Protein AF-A0A7G5N107-F1 (afdb_monomer)

Nearest PDB structures (foldseek):
  6q9m-assembly1_A  TM=5.916E-01  e=8.879E-01  Drosophila melanogaster
  6q9m-assembly2_B  TM=6.022E-01  e=3.074E+00  Drosophila melanogaster
  6jcq-assembly1_R  TM=5.672E-01  e=2.760E+00  Homo sapiens
  7yld-assembly2_I  TM=5.817E-01  e=6.204E+00  Homo sapiens
  3eli-assembly1_A  TM=4.257E-01  e=8.127E+00  Ruegeria pomeroyi

Mean predicted aligned error: 11.86 Å

Foldseek 3Di:
DFPFKWKAKVNHTWGWDDDPDPDTDTDDDDDPQQWIWMWMWTADPVGDIDGDFIWIWHADPVVRDIDIHTDPDDDDPDPDDDDDDDDDPPPPPDD

Structure (mmCIF, N/CA/C/O backbone):
data_AF-A0A7G5N107-F1
#
_entry.id   AF-A0A7G5N107-F1
#
loop_
_atom_site.group_PDB
_atom_site.id
_atom_site.type_symbol
_atom_site.label_atom_id
_atom_site.label_alt_id
_atom_site.label_comp_id
_atom_site.label_asym_id
_atom_site.label_entity_id
_atom_site.label_seq_id
_atom_site.pdbx_PDB_ins_code
_atom_site.Cartn_x
_atom_site.Cartn_y
_atom_site.Cartn_z
_atom_site.occupancy
_atom_site.B_iso_or_equiv
_atom_site.auth_seq_id
_atom_site.auth_comp_id
_atom_site.auth_asym_id
_atom_site.auth_atom_id
_atom_site.pdbx_PDB_model_num
ATOM 1 N N . MET A 1 1 ? 15.588 9.826 -2.752 1.00 79.38 1 MET A N 1
ATOM 2 C CA . MET A 1 1 ? 14.529 10.245 -1.809 1.00 79.38 1 MET A CA 1
ATOM 3 C C . MET A 1 1 ? 13.195 10.080 -2.514 1.00 79.38 1 MET A C 1
ATOM 5 O O . MET A 1 1 ? 13.161 10.300 -3.720 1.00 79.38 1 MET A O 1
ATOM 9 N N . VAL A 1 2 ? 12.138 9.645 -1.821 1.00 86.50 2 VAL A N 1
ATOM 10 C CA . VAL A 1 2 ? 10.807 9.530 -2.444 1.00 86.50 2 VAL A CA 1
ATOM 11 C C . VAL A 1 2 ? 10.233 10.937 -2.627 1.00 86.50 2 VAL A C 1
ATOM 13 O O . VAL A 1 2 ? 10.120 11.697 -1.660 1.00 86.50 2 VAL A O 1
ATOM 16 N N . ALA A 1 3 ? 9.907 11.273 -3.872 1.00 89.12 3 ALA A N 1
ATOM 17 C CA . ALA A 1 3 ? 9.346 12.555 -4.287 1.00 89.12 3 ALA A CA 1
ATOM 18 C C . ALA A 1 3 ? 7.822 12.492 -4.449 1.00 89.12 3 ALA A C 1
ATOM 20 O O . ALA A 1 3 ? 7.134 13.478 -4.198 1.00 89.12 3 ALA A O 1
ATOM 21 N N . ARG A 1 4 ? 7.289 11.327 -4.835 1.00 89.50 4 ARG A N 1
ATOM 22 C CA . ARG A 1 4 ? 5.851 11.088 -4.989 1.00 89.50 4 ARG A CA 1
ATOM 23 C C . ARG A 1 4 ? 5.516 9.646 -4.628 1.00 89.50 4 ARG A C 1
ATOM 25 O O . ARG A 1 4 ? 6.209 8.727 -5.061 1.00 89.50 4 ARG A O 1
ATOM 32 N N . LEU A 1 5 ? 4.437 9.462 -3.875 1.00 89.94 5 LEU A N 1
ATOM 33 C CA . LEU A 1 5 ? 3.886 8.155 -3.546 1.00 89.94 5 LEU A CA 1
ATOM 34 C C . LEU A 1 5 ? 2.461 8.066 -4.094 1.00 89.94 5 LEU A C 1
ATOM 36 O O . LEU A 1 5 ? 1.580 8.846 -3.733 1.00 89.94 5 LEU A O 1
ATOM 40 N N . GLU A 1 6 ? 2.261 7.123 -5.000 1.00 89.94 6 GLU A N 1
ATOM 41 C CA . GLU A 1 6 ? 0.957 6.789 -5.562 1.00 89.94 6 GLU A CA 1
ATOM 42 C C . GLU A 1 6 ? 0.530 5.452 -4.975 1.00 89.94 6 GLU A C 1
ATOM 44 O O . GLU A 1 6 ? 1.359 4.549 -4.830 1.00 89.94 6 GLU A O 1
ATOM 49 N N . GLY A 1 7 ? -0.747 5.306 -4.639 1.00 89.56 7 GLY A N 1
ATOM 50 C CA . GLY A 1 7 ? -1.255 4.015 -4.217 1.00 89.56 7 GLY A CA 1
ATOM 51 C C . GLY A 1 7 ? -2.620 3.693 -4.776 1.00 89.56 7 GLY A C 1
ATOM 52 O O . GLY A 1 7 ? -3.343 4.558 -5.268 1.00 89.56 7 GLY A O 1
ATOM 53 N N . LYS A 1 8 ? -2.963 2.415 -4.686 1.00 88.75 8 LYS A N 1
ATOM 54 C CA . LYS A 1 8 ? -4.298 1.906 -4.963 1.00 88.75 8 LYS A CA 1
ATOM 55 C C . LYS A 1 8 ? -4.809 1.195 -3.731 1.00 88.75 8 LYS A C 1
ATOM 57 O O . LYS A 1 8 ? -4.100 0.356 -3.185 1.00 88.75 8 LYS A O 1
ATOM 62 N N . VAL A 1 9 ? -6.028 1.514 -3.318 1.00 88.38 9 VAL A N 1
ATOM 63 C CA . VAL A 1 9 ? -6.732 0.771 -2.274 1.00 88.38 9 VAL A CA 1
ATOM 64 C C . VAL A 1 9 ? -7.977 0.152 -2.875 1.00 88.38 9 VAL A C 1
ATOM 66 O O . VAL A 1 9 ? -8.811 0.858 -3.440 1.00 88.38 9 VAL A O 1
ATOM 69 N N . ASP A 1 10 ? -8.050 -1.176 -2.831 1.00 85.69 10 ASP A N 1
ATOM 70 C CA . ASP A 1 10 ? -9.123 -1.971 -3.441 1.00 85.69 10 ASP A CA 1
ATOM 71 C C . ASP A 1 10 ? -9.363 -1.597 -4.914 1.00 85.69 10 ASP A C 1
ATOM 73 O O . ASP A 1 10 ? -10.488 -1.496 -5.406 1.00 85.69 10 ASP A O 1
ATOM 77 N N . GLY A 1 11 ? -8.263 -1.327 -5.624 1.00 83.19 11 GLY A N 1
ATOM 78 C CA . GLY A 1 11 ? -8.255 -0.923 -7.030 1.00 83.19 11 GLY A CA 1
ATOM 79 C C . GLY A 1 11 ? -8.581 0.552 -7.299 1.00 83.19 11 GLY A C 1
ATOM 80 O O . GLY A 1 11 ? -8.487 0.968 -8.453 1.00 83.19 11 GLY A O 1
ATOM 81 N N . LYS A 1 12 ? -8.925 1.353 -6.282 1.00 85.44 12 LYS A N 1
ATOM 82 C CA . LYS A 1 12 ? -9.159 2.800 -6.414 1.00 85.44 12 LYS A CA 1
ATOM 83 C C . LYS A 1 12 ? -7.877 3.580 -6.166 1.00 85.44 12 LYS A C 1
ATOM 85 O O . LYS A 1 12 ? -7.197 3.342 -5.172 1.00 85.44 12 LYS A O 1
ATOM 90 N N . ASP A 1 13 ? -7.582 4.537 -7.037 1.00 88.69 13 ASP A N 1
ATOM 91 C CA . ASP A 1 13 ? -6.416 5.403 -6.882 1.00 88.69 13 ASP A CA 1
ATOM 92 C C . ASP A 1 13 ? -6.558 6.301 -5.645 1.00 88.69 13 ASP A C 1
ATOM 94 O O . ASP A 1 13 ? -7.578 6.965 -5.445 1.00 88.69 13 ASP A O 1
ATOM 98 N N . VAL A 1 14 ? -5.508 6.333 -4.828 1.00 88.88 14 VAL A N 1
ATOM 99 C CA . VAL A 1 14 ? -5.359 7.218 -3.673 1.00 88.88 14 VAL A CA 1
ATOM 100 C C . VAL A 1 14 ? -4.025 7.949 -3.749 1.00 88.88 14 VAL A C 1
ATOM 102 O O . VAL A 1 14 ? -2.978 7.385 -4.080 1.00 88.88 14 VAL A O 1
ATOM 105 N N . LEU A 1 15 ? -4.072 9.240 -3.434 1.00 86.06 15 LEU A N 1
ATOM 106 C CA . LEU A 1 15 ? -2.894 10.093 -3.376 1.00 86.06 15 LEU A CA 1
ATOM 107 C C . LEU A 1 15 ? -2.384 10.148 -1.942 1.00 86.06 15 LEU A C 1
ATOM 109 O O . LEU A 1 15 ? -3.152 10.386 -1.008 1.00 86.06 15 LEU A O 1
ATOM 113 N N . PHE A 1 16 ? -1.081 9.951 -1.783 1.00 90.25 16 PHE A N 1
ATOM 114 C CA . PHE A 1 16 ? -0.414 10.136 -0.507 1.00 90.25 16 PHE A CA 1
ATOM 115 C C . PHE A 1 16 ? 0.172 11.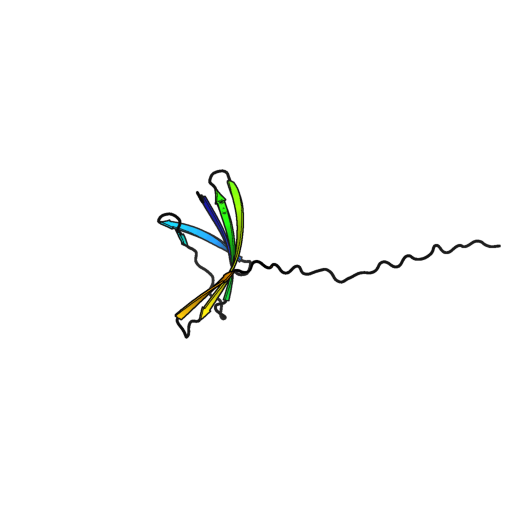541 -0.437 1.00 90.25 16 PHE A C 1
ATOM 117 O O . PHE A 1 16 ? 0.887 11.986 -1.338 1.00 90.25 16 PHE A O 1
ATOM 124 N N . THR A 1 17 ? -0.112 12.235 0.655 1.00 91.62 17 THR A N 1
ATOM 125 C CA . THR A 1 17 ? 0.511 13.511 0.985 1.00 91.62 17 THR A CA 1
ATOM 126 C C . THR A 1 17 ? 1.710 13.263 1.879 1.00 91.62 17 THR A C 1
ATOM 128 O O . THR A 1 17 ? 1.633 12.504 2.845 1.00 91.62 1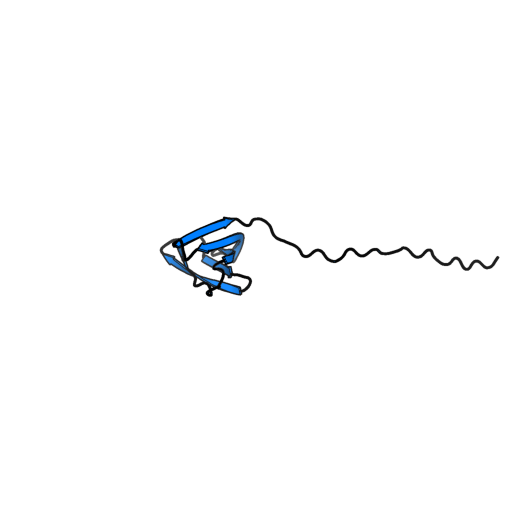7 THR A O 1
ATOM 131 N N . LYS A 1 18 ? 2.831 13.900 1.546 1.00 91.31 18 LYS A N 1
ATOM 132 C CA . LYS A 1 18 ? 4.019 13.869 2.390 1.00 91.31 18 LYS A CA 1
ATOM 133 C C . LYS A 1 18 ? 3.757 14.716 3.630 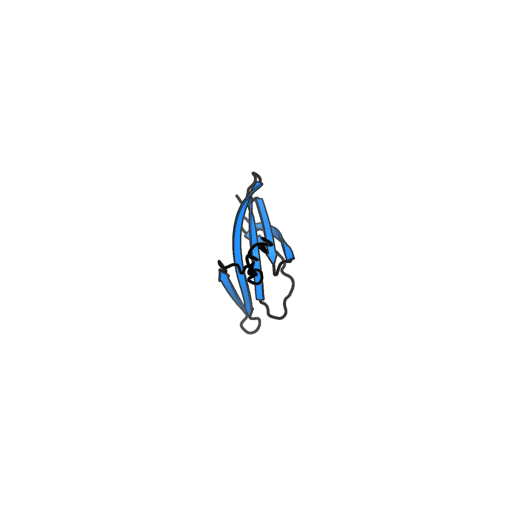1.00 91.31 18 LYS A C 1
ATOM 135 O O . LYS A 1 18 ? 3.410 15.889 3.489 1.00 91.31 18 LYS A O 1
ATOM 140 N N . SER A 1 19 ? 3.919 14.114 4.801 1.00 87.88 19 SER A N 1
ATOM 141 C CA . SER A 1 19 ? 3.792 14.809 6.080 1.00 87.88 19 SER A CA 1
ATOM 142 C C . SER A 1 19 ? 5.185 15.259 6.527 1.00 87.88 19 SER A C 1
ATOM 144 O O . SER A 1 19 ? 5.800 16.070 5.833 1.00 87.88 19 SER A O 1
ATOM 146 N N . ASP A 1 20 ? 5.716 14.740 7.636 1.00 87.06 20 ASP A N 1
ATOM 147 C CA . ASP A 1 20 ? 7.061 15.085 8.108 1.00 87.06 20 ASP A CA 1
ATOM 148 C C . ASP A 1 20 ? 8.098 14.009 7.744 1.00 87.06 20 ASP A C 1
ATOM 150 O O . ASP A 1 20 ? 7.846 12.805 7.849 1.00 87.06 20 ASP A O 1
ATOM 154 N N . GLY A 1 21 ? 9.281 14.443 7.309 1.00 84.94 21 GLY A N 1
ATOM 155 C CA . GLY A 1 21 ? 10.377 13.557 6.912 1.00 84.94 21 GLY A CA 1
ATOM 156 C C . GLY A 1 21 ? 9.998 12.563 5.805 1.00 84.94 21 GLY A C 1
ATOM 157 O O . GLY A 1 21 ? 9.662 12.959 4.689 1.00 84.94 21 GLY A O 1
ATOM 158 N N . ASP A 1 22 ? 10.092 11.267 6.113 1.00 84.88 22 ASP A N 1
ATOM 159 C CA . ASP A 1 22 ? 9.772 10.150 5.207 1.00 84.88 22 ASP A CA 1
ATOM 160 C C . ASP A 1 22 ? 8.388 9.528 5.483 1.00 84.88 22 ASP A C 1
ATOM 162 O O . ASP A 1 22 ? 8.091 8.423 5.024 1.00 84.88 22 ASP A O 1
ATOM 166 N N . VAL A 1 23 ? 7.524 10.229 6.223 1.00 88.56 23 VAL A N 1
ATOM 167 C CA . VAL A 1 23 ? 6.157 9.782 6.512 1.00 88.56 23 VAL A CA 1
ATOM 168 C C . VAL A 1 23 ? 5.192 10.279 5.437 1.00 88.56 23 VAL A C 1
ATOM 170 O O . VAL A 1 23 ? 5.194 11.452 5.055 1.00 88.56 23 VAL A O 1
ATOM 173 N N . TRP A 1 24 ? 4.345 9.367 4.965 1.00 90.44 24 TRP A N 1
ATOM 174 C CA . TRP A 1 24 ? 3.316 9.626 3.965 1.00 90.44 24 TRP A CA 1
ATOM 175 C C . TRP A 1 24 ? 1.955 9.215 4.505 1.00 90.44 24 TRP A C 1
ATOM 177 O O . TRP A 1 24 ? 1.803 8.125 5.056 1.00 90.44 24 TRP A O 1
ATOM 187 N N . GLU A 1 25 ? 0.965 10.076 4.316 1.00 91.75 25 GLU A N 1
ATOM 188 C CA . GLU A 1 25 ? -0.383 9.896 4.846 1.00 91.75 25 GLU A CA 1
ATOM 189 C C . GLU A 1 25 ? -1.408 9.931 3.715 1.00 91.75 25 GLU A C 1
ATOM 191 O O . GLU A 1 25 ? -1.236 10.616 2.706 1.00 91.75 25 GLU A O 1
ATOM 196 N N . THR A 1 26 ? -2.489 9.174 3.873 1.00 90.38 26 THR A N 1
ATOM 197 C CA . THR A 1 26 ? -3.633 9.205 2.962 1.00 90.38 26 THR A CA 1
ATOM 198 C C . THR A 1 26 ? -4.912 8.886 3.725 1.00 90.3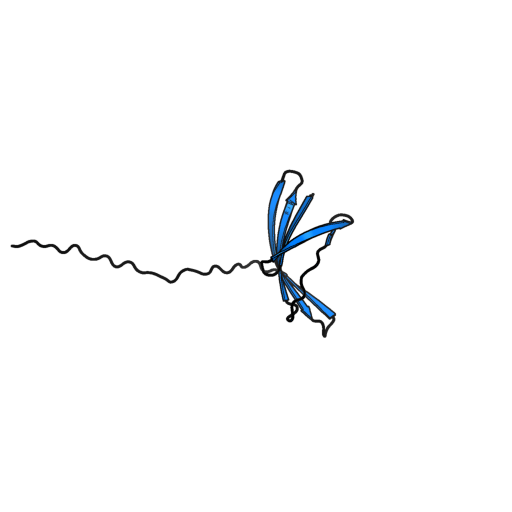8 26 THR A C 1
ATOM 200 O O . THR A 1 26 ? -4.873 8.329 4.825 1.00 90.38 26 THR A O 1
ATOM 203 N N . THR A 1 27 ? -6.053 9.224 3.135 1.00 87.62 27 THR A N 1
ATOM 204 C CA . THR A 1 27 ? -7.367 8.828 3.633 1.00 87.62 27 THR A CA 1
ATOM 205 C C . THR A 1 27 ? -7.905 7.686 2.785 1.00 87.62 27 THR A C 1
ATOM 207 O O . THR A 1 27 ? -8.068 7.797 1.570 1.00 87.62 27 THR A O 1
ATOM 210 N N . VAL A 1 28 ? -8.181 6.564 3.442 1.00 83.31 28 VAL A N 1
ATOM 211 C CA . VAL A 1 28 ? -8.752 5.382 2.797 1.00 83.31 28 VAL A CA 1
ATOM 212 C C . VAL A 1 28 ? -10.280 5.441 2.918 1.00 83.31 28 VAL A C 1
ATOM 214 O O . VAL A 1 28 ? -10.781 5.814 3.984 1.00 83.31 28 VAL A O 1
ATOM 217 N N . PRO A 1 29 ? -11.045 5.115 1.858 1.00 79.44 29 PRO A N 1
ATOM 218 C CA . PRO A 1 29 ? -12.496 4.998 1.956 1.00 79.44 29 PRO A CA 1
ATOM 219 C C . PRO A 1 29 ? -12.890 3.980 3.028 1.00 79.44 29 PRO A C 1
ATOM 221 O O . PRO A 1 29 ? -12.235 2.956 3.160 1.00 79.44 29 PRO A O 1
ATOM 224 N N . VAL A 1 30 ? -13.972 4.231 3.765 1.00 78.06 30 VAL A N 1
ATOM 225 C CA . VAL A 1 30 ? -14.472 3.261 4.750 1.00 78.06 30 VAL A CA 1
ATOM 226 C C . VAL A 1 30 ? -14.982 2.011 4.037 1.00 78.06 30 VAL A C 1
ATOM 228 O O . VAL A 1 30 ? -15.848 2.112 3.166 1.00 78.06 30 VAL A O 1
ATOM 231 N N . ASP A 1 31 ? -14.482 0.855 4.461 1.00 79.81 31 ASP A N 1
ATOM 232 C CA . ASP A 1 31 ? -15.014 -0.462 4.129 1.00 79.81 31 ASP A CA 1
ATOM 233 C C . ASP A 1 31 ? -15.692 -1.112 5.349 1.00 79.81 31 ASP A C 1
ATOM 235 O O . ASP A 1 31 ? -15.285 -0.904 6.495 1.00 79.81 31 ASP A O 1
ATOM 239 N N . ILE A 1 32 ? -16.750 -1.886 5.095 1.00 75.50 32 ILE A N 1
ATOM 240 C CA . ILE A 1 32 ? -17.587 -2.532 6.121 1.00 75.50 32 ILE A CA 1
ATOM 241 C C . ILE A 1 32 ? -16.810 -3.645 6.828 1.00 75.50 32 ILE A C 1
ATOM 243 O O . ILE A 1 32 ? -16.932 -3.800 8.044 1.00 75.50 32 ILE A O 1
ATOM 247 N N . ASP A 1 33 ? -15.984 -4.373 6.078 1.00 78.56 33 ASP A N 1
ATOM 248 C CA . ASP A 1 33 ? -15.216 -5.510 6.584 1.00 78.56 33 ASP A CA 1
ATOM 249 C C . ASP A 1 33 ? -13.842 -5.083 7.135 1.00 78.56 33 ASP A C 1
ATOM 251 O O . ASP A 1 33 ? -13.079 -5.909 7.644 1.00 78.56 33 ASP A O 1
ATOM 255 N N . GLY A 1 34 ? -13.511 -3.787 7.038 1.00 80.56 34 GLY A N 1
ATOM 256 C CA . GLY A 1 34 ? -12.264 -3.207 7.538 1.00 80.56 34 GLY A CA 1
ATOM 257 C C . GLY A 1 34 ? -11.010 -3.770 6.870 1.00 80.56 34 GLY A C 1
ATOM 258 O O . GLY A 1 34 ? -9.926 -3.683 7.450 1.00 80.56 34 GLY A O 1
ATOM 259 N N . THR A 1 35 ? -11.148 -4.376 5.690 1.00 85.38 35 THR A N 1
ATOM 260 C CA . THR A 1 35 ? -10.071 -5.072 4.989 1.00 85.38 35 THR A CA 1
ATOM 261 C C . THR A 1 35 ? -9.727 -4.330 3.710 1.00 85.38 35 THR A C 1
ATOM 263 O O . THR A 1 35 ? -10.589 -4.097 2.880 1.00 85.38 35 THR A O 1
ATOM 266 N N . TYR A 1 36 ? -8.452 -3.996 3.537 1.00 87.19 36 TYR A N 1
ATOM 267 C CA . TYR A 1 36 ? -7.983 -3.155 2.444 1.00 87.19 36 TYR A CA 1
ATOM 268 C C . TYR A 1 36 ? -6.779 -3.790 1.763 1.00 87.19 36 TYR A C 1
ATOM 270 O O . TYR A 1 36 ? -5.785 -4.129 2.415 1.00 87.19 36 TYR A O 1
ATOM 278 N N . ILE A 1 37 ? -6.838 -3.913 0.442 1.00 87.19 37 ILE A N 1
ATOM 279 C CA . ILE A 1 37 ? -5.690 -4.295 -0.378 1.00 87.19 37 ILE A CA 1
ATOM 280 C C . ILE A 1 37 ? -5.006 -3.014 -0.837 1.00 87.19 37 ILE A C 1
ATOM 282 O O . ILE A 1 37 ? -5.544 -2.278 -1.661 1.00 87.19 37 ILE A O 1
ATOM 286 N N . VAL A 1 38 ? -3.811 -2.761 -0.310 1.00 87.25 38 VAL A N 1
ATOM 287 C CA . VAL A 1 38 ? -3.023 -1.561 -0.590 1.00 87.25 38 VAL A CA 1
ATOM 288 C C . VAL A 1 38 ? -1.886 -1.905 -1.543 1.00 87.25 38 VAL A C 1
ATOM 290 O O . VAL A 1 38 ? -1.092 -2.804 -1.272 1.00 87.25 38 VAL A O 1
ATOM 293 N N . GLU A 1 39 ? -1.777 -1.172 -2.642 1.00 88.25 39 GLU A N 1
ATOM 294 C CA . GLU A 1 39 ? -0.673 -1.247 -3.601 1.00 88.25 39 GLU A CA 1
ATOM 295 C C . GLU A 1 39 ? 0.042 0.099 -3.616 1.00 88.25 39 GLU A C 1
ATOM 297 O O . GLU A 1 39 ? -0.631 1.127 -3.663 1.00 88.25 39 GLU A O 1
ATOM 302 N N . LEU A 1 40 ? 1.377 0.119 -3.579 1.00 88.81 40 LEU A N 1
ATOM 303 C CA . LEU A 1 40 ? 2.148 1.361 -3.532 1.00 88.81 40 LEU A CA 1
ATOM 304 C C . LEU A 1 40 ? 3.157 1.437 -4.683 1.00 88.81 40 LEU A C 1
ATOM 306 O O . LEU A 1 40 ? 3.774 0.457 -5.098 1.00 88.81 40 LEU A O 1
ATOM 310 N N . THR A 1 41 ? 3.343 2.639 -5.211 1.00 89.19 41 THR A N 1
ATOM 311 C CA . THR A 1 41 ? 4.374 2.956 -6.199 1.00 89.19 41 THR A CA 1
ATOM 312 C C . THR A 1 41 ? 5.074 4.236 -5.776 1.00 89.19 41 THR A C 1
ATOM 314 O O . THR A 1 41 ? 4.471 5.308 -5.715 1.00 89.19 41 THR A O 1
ATOM 317 N N . ALA A 1 42 ? 6.361 4.112 -5.463 1.00 89.69 42 ALA A N 1
ATOM 318 C CA . ALA A 1 42 ? 7.194 5.230 -5.053 1.00 89.69 42 ALA A CA 1
ATOM 319 C C . ALA A 1 42 ? 8.025 5.725 -6.239 1.00 89.69 42 ALA A C 1
ATOM 321 O O . ALA A 1 42 ? 8.640 4.927 -6.950 1.00 89.69 42 ALA A O 1
ATOM 322 N N . TRP A 1 43 ? 8.064 7.042 -6.405 1.00 90.44 43 TRP A N 1
ATOM 323 C CA . TRP A 1 43 ? 8.820 7.738 -7.437 1.00 90.44 43 TRP A CA 1
ATOM 324 C C . TRP A 1 43 ? 9.915 8.591 -6.800 1.00 90.44 43 TRP A C 1
ATOM 326 O O . TRP A 1 43 ? 9.679 9.243 -5.777 1.00 90.44 43 TRP A O 1
ATOM 336 N N . ASP A 1 44 ? 11.101 8.607 -7.401 1.00 91.00 44 ASP A N 1
ATOM 337 C CA . ASP A 1 44 ? 12.177 9.529 -7.037 1.00 91.00 44 ASP A CA 1
ATOM 338 C C . ASP A 1 44 ? 12.063 10.877 -7.778 1.00 91.00 44 ASP A C 1
ATOM 340 O O . ASP A 1 44 ? 11.174 11.092 -8.603 1.00 91.00 44 ASP A O 1
ATOM 344 N N . GLU A 1 45 ? 12.962 11.812 -7.466 1.00 89.25 45 GLU A N 1
ATOM 345 C CA . GLU A 1 45 ? 12.998 13.149 -8.081 1.00 89.25 45 GLU A CA 1
ATOM 346 C C . GLU A 1 45 ? 13.356 13.129 -9.576 1.00 89.25 45 GLU A C 1
ATOM 348 O O . GLU A 1 45 ? 13.019 14.062 -10.301 1.00 89.25 45 GLU A O 1
ATOM 353 N N . ALA A 1 46 ? 14.021 12.071 -10.046 1.00 91.25 46 ALA A N 1
ATOM 354 C CA . ALA A 1 46 ? 14.370 11.886 -11.451 1.00 91.25 46 ALA A CA 1
ATOM 355 C C . ALA A 1 46 ? 13.235 11.222 -12.254 1.00 91.25 46 ALA A C 1
ATOM 357 O O . ALA A 1 46 ? 13.358 11.054 -13.467 1.00 91.25 46 ALA A O 1
ATOM 358 N N . GLY A 1 47 ? 12.128 10.862 -11.596 1.00 87.56 47 GLY A N 1
ATOM 359 C CA . GLY A 1 47 ? 10.997 10.177 -12.210 1.00 87.56 47 GLY A CA 1
ATOM 360 C C . GLY A 1 47 ? 11.209 8.673 -12.388 1.00 87.56 47 GLY A C 1
ATOM 361 O O . GLY A 1 47 ? 10.433 8.040 -13.102 1.00 87.56 47 GLY A O 1
ATOM 362 N N . ASN A 1 48 ? 12.217 8.076 -11.748 1.00 90.12 48 ASN A N 1
ATOM 363 C CA . ASN A 1 48 ? 12.313 6.623 -11.669 1.00 90.12 48 ASN A CA 1
ATOM 364 C C . ASN A 1 48 ? 11.312 6.113 -10.634 1.00 90.12 48 ASN A C 1
ATOM 366 O O . ASN A 1 48 ? 11.126 6.731 -9.583 1.00 90.12 48 ASN A O 1
ATOM 370 N N . TYR A 1 49 ? 10.708 4.959 -10.901 1.00 86.69 49 TYR A N 1
ATOM 371 C CA . TYR A 1 49 ? 9.820 4.296 -9.956 1.00 86.69 49 TYR A CA 1
ATOM 372 C C . TYR A 1 49 ? 10.297 2.885 -9.634 1.00 86.69 49 TYR A C 1
ATOM 374 O O . TYR A 1 49 ? 10.913 2.206 -10.456 1.00 86.69 49 TYR A O 1
ATOM 382 N N . CYS A 1 50 ? 9.974 2.436 -8.426 1.00 73.44 50 CYS A N 1
ATOM 383 C CA . CYS A 1 50 ? 10.086 1.041 -8.025 1.00 73.44 50 CYS A CA 1
ATOM 384 C C . CYS A 1 50 ? 8.685 0.543 -7.659 1.00 73.44 50 CYS A C 1
ATOM 386 O O . CYS A 1 50 ? 7.977 1.197 -6.888 1.00 73.44 50 CYS A O 1
ATOM 388 N N . PHE A 1 51 ? 8.269 -0.594 -8.224 1.00 67.12 51 PHE A N 1
ATOM 389 C CA . PHE A 1 51 ? 7.008 -1.229 -7.843 1.00 67.12 51 PHE A CA 1
ATOM 390 C C . PHE A 1 51 ? 7.117 -1.701 -6.394 1.00 67.12 51 PHE A C 1
ATOM 392 O O . PHE A 1 51 ? 7.928 -2.577 -6.083 1.00 67.12 51 PHE A O 1
ATOM 399 N N . MET A 1 52 ? 6.321 -1.118 -5.501 1.00 68.69 52 MET A N 1
ATOM 400 C CA . MET A 1 52 ? 6.460 -1.347 -4.072 1.00 68.69 52 MET A CA 1
ATOM 401 C C . MET A 1 52 ? 5.212 -2.027 -3.516 1.00 68.69 52 MET A C 1
ATOM 403 O O . MET A 1 52 ? 4.300 -1.378 -3.040 1.00 68.69 52 MET A O 1
ATOM 407 N N . THR A 1 53 ? 5.258 -3.361 -3.542 1.00 72.06 53 THR A N 1
ATOM 408 C CA . THR A 1 53 ? 4.553 -4.336 -2.685 1.00 72.06 53 THR A CA 1
ATOM 409 C C . THR A 1 53 ? 3.052 -4.141 -2.413 1.00 72.06 53 THR A C 1
ATOM 411 O O . THR A 1 53 ? 2.566 -3.090 -2.008 1.00 72.06 53 THR A O 1
ATOM 414 N N . ARG A 1 54 ? 2.296 -5.237 -2.524 1.00 80.75 54 ARG A N 1
ATOM 415 C CA . ARG A 1 54 ? 0.898 -5.276 -2.085 1.00 80.75 54 ARG A CA 1
ATOM 416 C C . ARG A 1 54 ? 0.836 -5.688 -0.620 1.00 80.75 54 ARG A C 1
ATOM 418 O O . ARG A 1 54 ? 1.553 -6.596 -0.194 1.00 80.75 54 ARG A O 1
ATOM 425 N N . TRP A 1 55 ? -0.018 -5.030 0.145 1.00 85.69 55 TRP A N 1
ATOM 426 C CA . TRP A 1 55 ? -0.269 -5.329 1.549 1.00 85.69 55 TRP A CA 1
ATOM 427 C C . TRP A 1 55 ? -1.757 -5.542 1.770 1.00 85.69 55 TRP A C 1
ATOM 429 O O . TRP A 1 55 ? -2.579 -4.822 1.210 1.00 85.69 55 TRP A O 1
ATOM 439 N N . LEU A 1 56 ? -2.090 -6.506 2.618 1.00 86.56 56 LEU A N 1
ATOM 440 C CA . LEU A 1 56 ? -3.420 -6.645 3.185 1.00 86.56 56 LEU A CA 1
ATOM 441 C C . LEU A 1 56 ? -3.428 -5.960 4.549 1.00 86.56 56 LEU A C 1
ATOM 443 O O . LEU A 1 56 ? -2.715 -6.374 5.467 1.00 86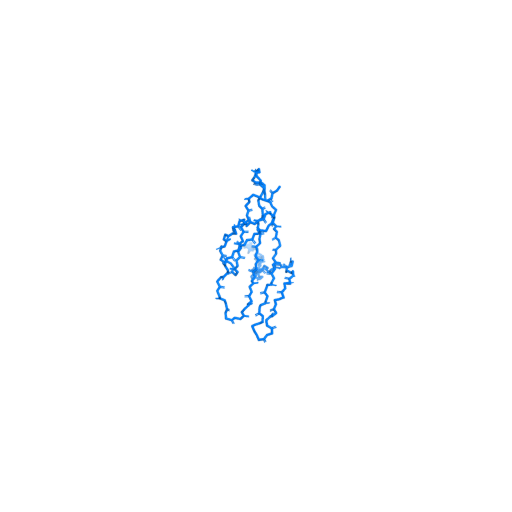.56 56 LEU A O 1
ATOM 447 N N . LEU A 1 57 ? -4.222 -4.904 4.668 1.00 86.44 57 LEU A N 1
ATOM 448 C CA . LEU A 1 57 ? -4.465 -4.202 5.917 1.00 86.44 57 LEU A CA 1
ATOM 449 C C . LEU A 1 57 ? -5.831 -4.631 6.446 1.00 86.44 57 LEU A C 1
ATOM 451 O O . LEU A 1 57 ? -6.831 -4.448 5.765 1.00 86.44 57 LEU A O 1
ATOM 455 N N . THR A 1 58 ? -5.886 -5.181 7.656 1.00 87.56 58 THR A N 1
ATOM 456 C CA . THR A 1 58 ? -7.156 -5.525 8.316 1.00 87.56 58 THR A CA 1
ATOM 457 C C . THR A 1 58 ? -7.295 -4.741 9.611 1.00 87.56 58 THR A C 1
ATOM 459 O O . THR A 1 58 ? -6.418 -4.822 10.477 1.00 87.56 58 THR A O 1
ATOM 462 N N . PHE A 1 59 ? -8.397 -4.018 9.760 1.00 86.81 59 PHE A N 1
ATOM 463 C CA . PHE A 1 59 ? -8.756 -3.279 10.961 1.00 86.81 59 PHE A CA 1
ATOM 464 C C . PHE A 1 59 ? -9.876 -4.005 11.709 1.00 86.81 59 PHE A C 1
ATOM 466 O O . PHE A 1 59 ? -10.984 -4.139 11.198 1.00 86.81 59 PHE A O 1
ATOM 473 N N . ASP A 1 60 ? -9.591 -4.456 12.932 1.00 84.94 60 ASP A N 1
ATOM 474 C CA . ASP A 1 60 ? -10.590 -5.020 13.842 1.00 84.94 60 ASP A CA 1
ATOM 475 C C . ASP A 1 60 ? -11.071 -3.922 14.808 1.00 84.94 60 ASP A C 1
ATOM 477 O O . ASP A 1 60 ? -10.357 -3.598 15.769 1.00 84.94 60 ASP A O 1
ATOM 481 N N . PRO A 1 61 ? -12.275 -3.349 14.603 1.00 81.50 61 PRO A N 1
ATOM 482 C CA . PRO A 1 61 ? -12.798 -2.295 15.467 1.00 81.50 61 PRO A CA 1
ATOM 483 C C . PRO A 1 61 ? -13.159 -2.804 16.867 1.00 81.50 61 PRO A C 1
ATOM 485 O O . PRO A 1 61 ? -13.125 -2.031 17.821 1.00 81.50 61 PRO A O 1
ATOM 488 N N . SER A 1 62 ? -13.475 -4.095 17.018 1.00 85.81 62 SER A N 1
ATOM 489 C CA . SER A 1 62 ? -13.845 -4.678 18.315 1.00 85.81 62 SER A CA 1
ATOM 490 C C . SER A 1 62 ? -12.633 -4.808 19.234 1.00 85.81 62 SER A C 1
ATOM 492 O O . SER A 1 62 ? -12.761 -4.713 20.454 1.00 85.81 62 SER A O 1
ATOM 494 N N . ARG A 1 63 ? -11.450 -5.027 18.648 1.00 86.94 63 ARG A N 1
ATOM 495 C CA . ARG A 1 63 ? -10.175 -5.155 19.369 1.00 86.94 63 ARG A CA 1
ATOM 496 C C . ARG A 1 63 ? -9.275 -3.926 19.250 1.00 86.94 63 ARG A C 1
ATOM 498 O O . ARG A 1 63 ? -8.213 -3.920 19.867 1.00 86.94 63 ARG A O 1
ATOM 505 N N . LEU A 1 64 ? -9.673 -2.912 18.475 1.00 85.75 64 LEU A N 1
ATOM 506 C CA . LEU A 1 64 ? -8.852 -1.742 18.124 1.00 85.75 64 LEU A CA 1
ATOM 507 C C . LEU A 1 64 ? -7.451 -2.144 17.633 1.00 85.75 64 LEU A C 1
ATOM 509 O O . LEU A 1 64 ? -6.441 -1.555 18.016 1.00 85.75 64 LEU A O 1
ATOM 513 N N . CYS A 1 65 ? -7.394 -3.187 16.807 1.00 87.38 65 CYS A N 1
ATOM 514 C CA . CYS A 1 65 ? -6.149 -3.765 16.315 1.00 87.38 65 CYS A CA 1
ATOM 515 C C . CYS A 1 65 ? -6.052 -3.618 14.797 1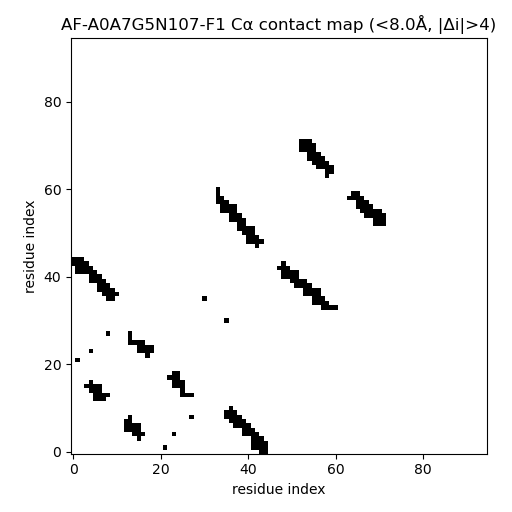.00 87.38 65 CYS A C 1
ATOM 517 O O . CYS A 1 65 ? -7.035 -3.796 14.080 1.00 87.38 65 CYS A O 1
ATOM 519 N N . VAL A 1 66 ? -4.845 -3.328 14.313 1.00 87.44 66 VAL A N 1
ATOM 520 C CA . VAL A 1 66 ? -4.513 -3.309 12.885 1.00 87.44 66 VAL A CA 1
ATOM 521 C C . VAL A 1 66 ? -3.512 -4.423 12.617 1.00 87.44 66 VAL A C 1
ATOM 523 O O . VAL A 1 66 ? -2.497 -4.523 13.310 1.00 87.44 66 VAL A O 1
ATOM 526 N N . HIS A 1 67 ? -3.770 -5.233 11.595 1.00 88.06 67 HIS A N 1
ATOM 527 C CA . HIS A 1 67 ? -2.789 -6.171 11.061 1.00 88.06 67 HIS A CA 1
ATOM 528 C C . HIS A 1 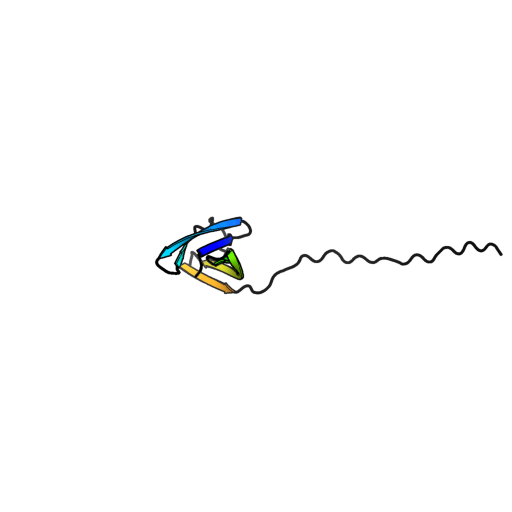67 ? -2.366 -5.741 9.664 1.00 88.06 67 HIS A C 1
ATOM 530 O O . HIS A 1 67 ? -3.201 -5.386 8.834 1.00 88.06 67 HIS A O 1
ATOM 536 N N . LEU A 1 68 ? -1.057 -5.789 9.423 1.00 88.00 68 LEU A N 1
ATOM 537 C CA . LEU A 1 68 ? -0.442 -5.487 8.140 1.00 88.00 68 LEU A CA 1
ATOM 538 C C . LEU A 1 68 ? 0.257 -6.755 7.647 1.00 88.00 68 LEU A C 1
ATOM 540 O O . LEU A 1 68 ? 1.242 -7.198 8.239 1.00 88.00 68 LEU A O 1
ATOM 544 N N . ILE A 1 69 ? -0.284 -7.367 6.599 1.00 87.75 69 ILE A N 1
ATOM 545 C CA . ILE A 1 69 ? 0.180 -8.656 6.087 1.00 87.75 69 ILE A CA 1
ATOM 546 C C . ILE A 1 69 ? 0.772 -8.436 4.689 1.00 87.75 69 ILE A C 1
ATOM 548 O O . ILE A 1 69 ? 0.062 -7.951 3.806 1.00 87.75 69 ILE A O 1
ATOM 552 N N . PRO A 1 70 ? 2.054 -8.773 4.450 1.00 84.69 70 PRO A N 1
ATOM 553 C CA . PRO A 1 70 ? 2.626 -8.713 3.111 1.00 84.69 70 PRO A CA 1
ATOM 554 C C . PRO A 1 70 ? 1.902 -9.689 2.176 1.00 84.69 70 PRO A C 1
ATOM 556 O O . PRO A 1 70 ? 1.792 -10.879 2.481 1.00 84.69 70 PRO A O 1
ATOM 559 N N . CYS A 1 71 ? 1.468 -9.213 1.011 1.00 74.50 71 CYS A N 1
ATOM 560 C CA . CYS A 1 71 ? 0.851 -10.029 -0.033 1.00 74.50 71 CYS A CA 1
ATOM 561 C C . CYS A 1 71 ? 1.755 -10.048 -1.274 1.00 74.50 71 CYS A C 1
ATOM 563 O O . CYS A 1 71 ? 1.520 -9.307 -2.228 1.00 74.50 71 CYS A O 1
ATOM 565 N N . PRO A 1 72 ? 2.806 -10.889 -1.296 1.00 64.56 72 PRO A N 1
ATOM 566 C CA . PRO A 1 72 ? 3.718 -10.963 -2.436 1.00 64.56 72 PRO A CA 1
ATOM 567 C C . PRO A 1 72 ? 3.098 -11.653 -3.663 1.00 64.56 72 PRO A C 1
ATOM 569 O O . PRO A 1 72 ? 3.673 -11.607 -4.748 1.00 64.56 72 PRO A O 1
ATOM 572 N N . TYR A 1 73 ? 1.955 -12.326 -3.504 1.00 57.34 73 TYR A N 1
ATOM 573 C CA . TYR A 1 73 ? 1.295 -13.082 -4.564 1.00 57.34 73 TYR A CA 1
ATOM 574 C C . TYR A 1 73 ? 0.283 -12.224 -5.330 1.00 57.34 73 TYR A C 1
ATOM 576 O O . TYR A 1 73 ? -0.505 -11.469 -4.762 1.00 57.34 73 TYR A O 1
ATOM 584 N N . TRP A 1 74 ? 0.288 -12.382 -6.649 1.00 54.28 74 TRP A N 1
ATOM 585 C CA . TRP A 1 74 ? -0.727 -11.872 -7.560 1.00 54.28 74 TRP A CA 1
ATOM 586 C C . TRP A 1 74 ? -1.494 -13.069 -8.131 1.00 54.28 74 TRP A C 1
ATOM 588 O O . TRP A 1 74 ? -0.920 -14.139 -8.327 1.00 54.28 74 TRP A O 1
ATOM 598 N N . ALA A 1 75 ? -2.798 -12.909 -8.349 1.00 52.97 75 ALA A N 1
ATOM 599 C CA . ALA A 1 75 ? -3.614 -13.905 -9.030 1.00 52.97 75 ALA A CA 1
ATOM 600 C C . ALA A 1 75 ? -3.844 -13.431 -10.467 1.00 52.97 75 ALA A C 1
ATOM 602 O O . ALA A 1 75 ? -4.404 -12.355 -10.677 1.00 52.97 75 ALA A O 1
ATOM 603 N N . GLU A 1 76 ? -3.406 -14.219 -11.445 1.00 56.59 76 GLU A N 1
ATOM 604 C CA . GLU A 1 76 ? -3.807 -14.046 -12.839 1.00 56.59 76 GLU A CA 1
ATOM 605 C C . GLU A 1 76 ? -5.073 -14.859 -13.088 1.00 56.59 76 GLU A C 1
ATOM 607 O O . GLU A 1 76 ? -5.126 -16.049 -12.764 1.00 56.59 76 GLU A O 1
ATOM 612 N N . VAL A 1 77 ? -6.090 -14.245 -13.690 1.00 61.69 77 VAL A N 1
ATOM 613 C CA . VAL A 1 77 ? -7.192 -15.020 -14.262 1.00 61.69 77 VAL A CA 1
ATOM 614 C C . VAL A 1 77 ? -6.663 -15.653 -15.542 1.00 61.69 77 VAL A C 1
ATOM 616 O O . VAL A 1 77 ? -6.605 -15.007 -16.586 1.00 61.69 77 VAL A O 1
ATOM 619 N N . LEU A 1 78 ? -6.242 -16.914 -15.452 1.00 73.88 78 LEU A N 1
ATOM 620 C CA . LEU A 1 78 ? -5.840 -17.671 -16.630 1.00 73.88 78 LEU A CA 1
ATOM 621 C C . LEU A 1 78 ? -7.060 -17.859 -17.551 1.00 73.88 78 LEU A C 1
ATOM 623 O O . LEU A 1 78 ? -8.140 -18.214 -17.065 1.00 73.88 78 LEU A O 1
ATOM 627 N N . PRO A 1 79 ? -6.924 -17.634 -18.871 1.00 75.25 79 PRO A N 1
ATOM 628 C CA . PRO A 1 79 ? -8.000 -17.913 -19.810 1.00 75.25 79 PRO A CA 1
ATOM 629 C C . PRO A 1 79 ? -8.360 -19.403 -19.787 1.00 75.25 79 PRO A C 1
ATOM 631 O O . PRO A 1 79 ? -7.518 -20.260 -19.510 1.00 75.25 79 PRO A O 1
ATOM 634 N N . SER A 1 80 ? -9.621 -19.717 -20.106 1.00 79.56 80 SER A N 1
ATOM 635 C CA . SER A 1 80 ? -10.076 -21.106 -20.230 1.00 79.56 80 SER A CA 1
ATOM 636 C C . SER A 1 80 ? -9.166 -21.869 -21.201 1.00 79.56 80 SER A C 1
ATOM 638 O O . SER A 1 80 ? -8.888 -21.346 -22.286 1.00 79.56 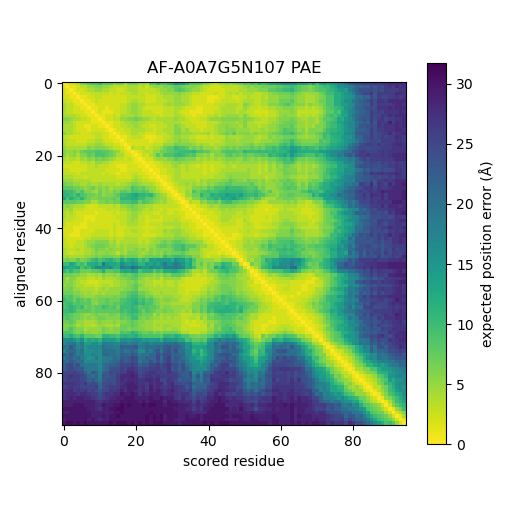80 SER A O 1
ATOM 640 N N . PRO A 1 81 ? -8.721 -23.096 -20.866 1.00 75.75 81 PRO A N 1
ATOM 641 C CA . PRO A 1 81 ? -7.920 -23.890 -21.784 1.00 75.75 81 PRO A CA 1
ATOM 642 C C . PRO A 1 81 ? -8.724 -24.131 -23.064 1.00 75.75 81 PRO A C 1
ATOM 644 O O . PRO A 1 81 ? -9.841 -24.649 -23.021 1.00 75.75 81 PRO A O 1
ATOM 647 N N . PHE A 1 82 ? -8.167 -23.730 -24.204 1.00 78.88 82 PHE A N 1
ATOM 648 C CA . PHE A 1 82 ? -8.685 -24.080 -25.520 1.00 78.88 82 PHE A CA 1
ATOM 649 C C . PHE A 1 82 ? -7.770 -25.133 -26.141 1.00 78.88 82 PHE A C 1
ATOM 651 O O . PHE A 1 82 ? -6.552 -25.100 -25.969 1.00 78.88 82 PHE A O 1
ATOM 658 N N . TYR A 1 83 ? -8.359 -26.078 -26.863 1.00 76.12 83 TYR A N 1
ATOM 659 C CA . TYR A 1 83 ? -7.627 -27.028 -27.689 1.00 76.12 83 TYR A CA 1
ATOM 660 C C . TYR A 1 83 ? -7.904 -26.698 -29.155 1.00 76.12 83 TYR A C 1
ATOM 662 O O . TYR A 1 83 ? -9.035 -26.394 -29.531 1.00 76.12 83 TYR A O 1
ATOM 670 N N . ALA A 1 84 ? -6.860 -26.722 -29.979 1.00 76.25 84 ALA A N 1
ATOM 671 C CA . ALA A 1 84 ? -6.990 -26.669 -31.426 1.00 76.25 84 ALA A CA 1
ATOM 672 C C . ALA A 1 84 ? -6.817 -28.093 -31.952 1.00 76.25 84 ALA A C 1
ATOM 674 O O . ALA A 1 84 ? -5.765 -28.704 -31.765 1.00 76.25 84 ALA A O 1
ATOM 675 N N . GLU A 1 85 ? -7.858 -28.635 -32.574 1.00 76.94 85 GLU A N 1
ATOM 676 C CA . GLU A 1 85 ? -7.791 -29.946 -33.206 1.00 76.94 85 GLU A CA 1
ATOM 677 C C . GLU A 1 85 ? -7.312 -29.783 -34.653 1.00 76.94 85 GLU A C 1
ATOM 679 O O . GLU A 1 85 ? -7.849 -28.988 -35.428 1.00 76.94 85 GLU A O 1
ATOM 684 N N . LEU A 1 86 ? -6.251 -30.506 -35.011 1.00 71.94 86 LEU A N 1
ATOM 685 C CA . LEU A 1 86 ? -5.675 -30.475 -36.351 1.00 71.94 86 LEU A CA 1
ATOM 686 C C . LEU A 1 86 ? -6.562 -31.328 -37.264 1.00 71.94 86 LEU A C 1
ATOM 688 O O . LEU A 1 86 ? -6.430 -32.551 -37.313 1.00 71.94 86 LEU A O 1
ATOM 692 N N . LEU A 1 87 ? -7.494 -30.683 -37.970 1.00 75.00 87 LEU A N 1
ATOM 693 C CA . LEU A 1 87 ? -8.296 -31.356 -38.988 1.00 75.00 87 LEU A CA 1
ATOM 694 C C . LEU A 1 87 ? -7.350 -31.888 -40.069 1.00 75.00 87 LEU A C 1
ATOM 696 O O . LEU A 1 87 ? -6.666 -31.116 -40.746 1.00 75.00 87 LEU A O 1
ATOM 700 N N . GLN A 1 88 ? -7.286 -33.214 -40.217 1.00 66.69 88 GLN A N 1
ATOM 701 C CA . GLN A 1 88 ? -6.516 -33.824 -41.296 1.00 66.69 88 GLN A CA 1
ATOM 702 C C . GLN A 1 88 ? -7.046 -33.300 -42.639 1.00 66.69 88 GLN A C 1
ATOM 704 O O . GLN A 1 88 ? -8.266 -33.230 -42.827 1.00 66.69 88 GLN A O 1
ATOM 709 N N . PRO A 1 89 ? -6.166 -32.928 -43.586 1.00 66.06 89 PRO A N 1
ATOM 710 C CA . PRO A 1 89 ? -6.613 -32.507 -44.900 1.00 66.06 89 PRO A CA 1
ATOM 711 C C . PRO A 1 89 ? -7.412 -33.646 -45.535 1.00 66.06 89 PRO A C 1
ATOM 713 O O . PRO A 1 89 ? -6.923 -34.771 -45.649 1.00 66.06 89 PRO A O 1
ATOM 716 N N . ILE A 1 90 ? -8.647 -33.351 -45.948 1.00 63.75 90 ILE A N 1
ATOM 717 C CA . ILE A 1 90 ? -9.486 -34.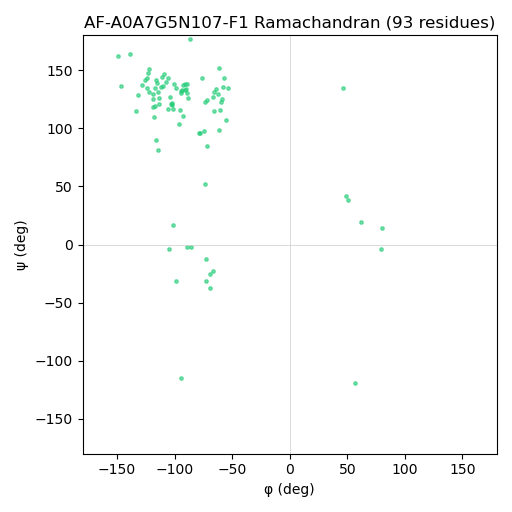278 -46.708 1.00 63.75 90 ILE A CA 1
ATOM 718 C C . ILE A 1 90 ? -8.749 -34.557 -48.020 1.00 63.75 90 ILE A C 1
ATOM 720 O O . ILE A 1 90 ? -8.777 -33.756 -48.957 1.00 63.75 90 ILE A O 1
ATOM 724 N N . CYS A 1 91 ? -8.035 -35.680 -48.081 1.00 61.28 91 CYS A N 1
ATOM 725 C CA . CYS A 1 91 ? -7.390 -36.141 -49.298 1.00 61.28 91 CYS A CA 1
ATOM 726 C C . CYS A 1 91 ? -8.480 -36.641 -50.253 1.00 61.28 91 CYS A C 1
ATOM 728 O O . CYS A 1 91 ? -8.777 -37.830 -50.314 1.00 61.28 91 CYS A O 1
ATOM 730 N N . ASN A 1 92 ? -9.078 -35.727 -51.021 1.00 58.94 92 ASN A N 1
ATOM 731 C CA . ASN A 1 92 ? -9.949 -36.050 -52.153 1.00 58.94 92 ASN A CA 1
ATOM 732 C C . ASN A 1 92 ? -9.124 -36.564 -53.350 1.00 58.94 92 ASN A C 1
ATOM 734 O O . ASN A 1 92 ? -9.254 -36.071 -54.472 1.00 58.94 92 ASN A O 1
ATOM 738 N N . ARG A 1 93 ? -8.265 -37.570 -53.141 1.00 50.88 93 ARG A N 1
ATOM 739 C CA . ARG A 1 93 ? -7.744 -38.356 -54.261 1.00 50.88 93 ARG A CA 1
ATOM 740 C C . ARG A 1 93 ? -8.815 -39.360 -54.661 1.00 50.88 93 ARG A C 1
ATOM 742 O O . ARG A 1 93 ? -8.941 -40.428 -54.077 1.00 50.88 93 ARG A O 1
ATOM 749 N N . ARG A 1 94 ? -9.592 -38.964 -55.671 1.00 51.53 94 ARG A N 1
ATOM 750 C CA . ARG A 1 94 ? -10.266 -39.897 -56.573 1.00 51.53 94 ARG A CA 1
ATOM 751 C C . ARG A 1 94 ? -9.180 -40.808 -57.161 1.00 51.53 94 ARG A C 1
ATOM 753 O O . ARG A 1 94 ? -8.343 -40.317 -57.919 1.00 51.53 94 ARG A O 1
ATOM 760 N N . CYS A 1 95 ? -9.143 -42.062 -56.720 1.00 47.34 95 CYS A N 1
ATOM 761 C CA . CYS A 1 95 ? -8.545 -43.148 -57.494 1.00 47.34 95 CYS A CA 1
ATOM 762 C C . CYS A 1 95 ? -9.455 -43.465 -58.683 1.00 47.34 95 CYS A C 1
ATOM 764 O O . CYS A 1 95 ? -10.691 -43.332 -58.514 1.00 47.34 95 CYS A O 1
#

Organism: NCBI:txid33035

pLDDT: mean 80.54, std 11.05, range [47.34, 91.75]

Sequence (95 aa):
MVARLEGKVDGKDVLFTKSDGDVWETTVPVDIDGTYIVELTAWDEAGNYCFMTRWLLTFDPSRLCVHLIPCPYWAEVLPSPFYAELLQPICNRRC

Solvent-accessible surface area (backbone atoms only — not comparable to full-atom values): 6187 Å² total; per-residue (Å²): 111,82,67,45,48,44,32,27,49,74,83,41,83,42,69,45,46,77,66,66,91,92,41,70,46,68,83,76,82,90,55,94,80,31,63,40,47,37,36,41,37,43,22,34,82,88,69,52,71,50,88,42,67,37,32,41,38,39,46,41,81,91,73,75,42,76,46,82,42,84,38,91,75,81,88,77,88,72,74,80,90,80,84,86,80,84,77,73,79,82,76,81,71,81,126

Radius of gyration: 24.03 Å; Cα contacts (8 Å, |Δi|>4): 138; chains: 1; bounding box: 32×58×77 Å

InterPro domains:
  IPR022038 Ig-like domain, bacterial type [PF13754] (1-89)

Secondary structure (DSSP, 8-state):
-EEEEEEEETTEEEEPEE-STT-EE-PPPP-SS-EEEEEEEEEETTS-EEEEEEEEEEEETTTTEEEEEE-------PPPP--------------